Protein AF-A0A914XNH3-F1 (afdb_monomer_lite)

Organism: NCBI:txid2011161

Foldseek 3Di:
DDPPPPPFLLVVLVVQLVVLQVLQVVLVVVLVVVVVVCVVVVVLQDFDQLLVLCPDVSLVSNVLSVLSNVLSVVVNVVLVVCCVPPVPVNVVDGNVNSVVSVVVSVVVSVVVSVVSNVVSVVCCVPPVDGDSDSNHPPDPPVVSVVSVVVVVVVPPD

pLDDT: mean 75.56, std 18.58, range [33.5, 93.62]

Structure (mmCIF, N/CA/C/O backbone):
data_AF-A0A914XNH3-F1
#
_entry.id   AF-A0A914XNH3-F1
#
loop_
_atom_site.group_PDB
_atom_site.id
_atom_site.type_symbol
_atom_site.label_atom_id
_atom_site.label_alt_id
_atom_site.label_comp_id
_atom_site.label_asym_id
_atom_site.label_entity_id
_atom_site.label_seq_id
_atom_site.pdbx_PDB_ins_code
_atom_site.Cartn_x
_atom_site.Cartn_y
_atom_site.Cartn_z
_atom_site.occupancy
_atom_site.B_iso_or_equiv
_atom_site.auth_seq_id
_atom_site.auth_comp_id
_atom_site.auth_asym_id
_atom_site.auth_atom_id
_atom_site.pdbx_PDB_model_num
ATOM 1 N N . MET A 1 1 ? 1.321 17.672 35.338 1.00 37.53 1 MET A N 1
ATOM 2 C CA . MET A 1 1 ? 1.304 17.275 33.910 1.00 37.53 1 MET A CA 1
ATOM 3 C C . MET A 1 1 ? 1.482 15.765 33.828 1.00 37.53 1 MET A C 1
ATOM 5 O O . MET A 1 1 ? 2.603 15.283 33.718 1.00 37.53 1 MET A O 1
ATOM 9 N N . GLU A 1 2 ? 0.395 15.006 33.967 1.00 38.62 2 GLU A N 1
ATOM 10 C CA . GLU A 1 2 ? 0.432 13.546 33.833 1.00 38.62 2 GLU A CA 1
ATOM 11 C C . GLU A 1 2 ? 0.613 13.162 32.362 1.00 38.62 2 GLU A C 1
ATOM 13 O O . GLU A 1 2 ? -0.270 13.353 31.525 1.00 38.62 2 GLU A O 1
ATOM 18 N N . LYS A 1 3 ? 1.787 12.614 32.047 1.00 51.91 3 LYS A N 1
ATOM 19 C CA . LYS A 1 3 ? 2.111 12.005 30.757 1.00 51.91 3 LYS A CA 1
ATOM 20 C C . LYS A 1 3 ? 1.393 10.659 30.630 1.00 51.91 3 LYS A C 1
ATOM 22 O O . LYS A 1 3 ? 2.015 9.605 30.682 1.00 51.91 3 LYS A O 1
ATOM 27 N N . SER A 1 4 ? 0.079 10.686 30.441 1.00 45.12 4 SER A N 1
ATOM 28 C CA . SER A 1 4 ? -0.649 9.551 29.877 1.00 45.12 4 SER A CA 1
ATOM 29 C C . SER A 1 4 ? -0.771 9.787 28.374 1.00 45.12 4 SER A C 1
ATOM 31 O O . SER A 1 4 ? -1.744 10.368 27.891 1.00 45.12 4 SER A O 1
ATOM 33 N N . LEU A 1 5 ? 0.247 9.368 27.614 1.00 54.78 5 LEU A N 1
ATOM 34 C CA . LEU A 1 5 ? 0.108 9.146 26.174 1.00 54.78 5 LEU A CA 1
ATOM 35 C C . LEU A 1 5 ? -0.884 7.997 26.017 1.00 54.78 5 LEU A C 1
ATOM 37 O O . LEU A 1 5 ? -0.529 6.822 26.005 1.00 54.78 5 LEU A O 1
ATOM 41 N N . ARG A 1 6 ? -2.165 8.355 26.002 1.00 56.34 6 ARG A N 1
ATOM 42 C CA . ARG A 1 6 ? -3.296 7.452 25.854 1.00 56.34 6 ARG A CA 1
ATOM 43 C C . ARG A 1 6 ? -3.184 6.831 24.462 1.00 56.34 6 ARG A C 1
ATOM 45 O O . ARG A 1 6 ? -3.735 7.372 23.507 1.00 56.34 6 ARG A O 1
ATOM 52 N N . ILE A 1 7 ? -2.441 5.727 24.346 1.00 60.22 7 ILE A N 1
ATOM 53 C CA . ILE A 1 7 ? -2.379 4.869 23.158 1.00 60.22 7 ILE A CA 1
ATOM 54 C C . ILE A 1 7 ? -3.807 4.376 22.917 1.00 60.22 7 ILE A C 1
ATOM 56 O O . ILE A 1 7 ? -4.267 3.388 23.488 1.00 60.22 7 ILE A O 1
ATOM 60 N N . ARG A 1 8 ? -4.568 5.142 22.136 1.00 76.88 8 ARG A N 1
ATOM 61 C CA . ARG A 1 8 ? -5.908 4.773 21.693 1.00 76.88 8 ARG A CA 1
ATOM 62 C C . ARG A 1 8 ? -5.798 4.118 20.331 1.00 76.88 8 ARG A C 1
ATOM 64 O O . ARG A 1 8 ? -4.957 4.489 19.519 1.00 76.88 8 ARG A O 1
ATOM 71 N N . LYS A 1 9 ? -6.736 3.212 20.066 1.00 80.81 9 LYS A N 1
ATOM 72 C CA . LYS A 1 9 ? -6.981 2.604 18.752 1.00 80.81 9 LYS A CA 1
ATOM 73 C C . LYS A 1 9 ? -6.965 3.611 17.588 1.00 80.81 9 LYS A C 1
ATOM 75 O O . LYS A 1 9 ? -6.539 3.271 16.497 1.00 80.81 9 LYS A O 1
ATOM 80 N N . GLU A 1 10 ? -7.362 4.854 17.848 1.00 82.88 10 GLU A N 1
ATOM 81 C CA . GLU A 1 10 ? -7.421 5.934 16.861 1.00 82.88 10 GLU A CA 1
ATOM 82 C C . GLU A 1 10 ? -6.033 6.323 16.340 1.00 82.88 10 GLU A C 1
ATOM 84 O O . GLU A 1 10 ? -5.857 6.469 15.136 1.00 82.88 10 GLU A O 1
ATOM 89 N N . MET A 1 11 ? -5.027 6.395 17.221 1.00 85.81 11 MET A N 1
ATOM 90 C CA . MET A 1 11 ? -3.650 6.720 16.826 1.00 85.81 11 MET A CA 1
ATOM 91 C C . MET A 1 11 ? -3.055 5.625 15.937 1.00 85.81 11 MET A C 1
ATOM 93 O O . MET A 1 11 ? -2.275 5.916 15.040 1.00 85.81 11 MET A O 1
ATOM 97 N N . LEU A 1 12 ? -3.454 4.368 16.162 1.00 87.25 12 LEU A N 1
ATOM 98 C CA . LEU A 1 12 ? -3.006 3.228 15.365 1.00 87.25 12 LEU A CA 1
ATOM 99 C C . LEU A 1 12 ? -3.593 3.261 13.944 1.00 87.25 12 LEU A C 1
ATOM 101 O O . LEU A 1 12 ? -2.875 3.008 12.982 1.00 87.25 12 LEU A O 1
ATOM 105 N N . ILE A 1 13 ? -4.879 3.606 13.806 1.00 88.38 13 ILE A N 1
ATOM 106 C CA . ILE A 1 13 ? -5.536 3.736 12.495 1.00 88.38 13 ILE A CA 1
ATOM 107 C C . ILE A 1 13 ? -4.920 4.899 11.707 1.00 88.38 13 ILE A C 1
ATOM 109 O O . ILE A 1 13 ? -4.578 4.726 10.539 1.00 88.38 13 ILE A O 1
ATOM 113 N N . VAL A 1 14 ? -4.716 6.055 12.351 1.00 90.75 14 VAL A N 1
ATOM 114 C CA . VAL A 1 14 ? -4.087 7.225 11.713 1.00 90.75 14 VAL A CA 1
ATOM 115 C C . VAL A 1 14 ? -2.646 6.921 11.302 1.00 90.75 14 VAL A C 1
ATOM 117 O O . VAL A 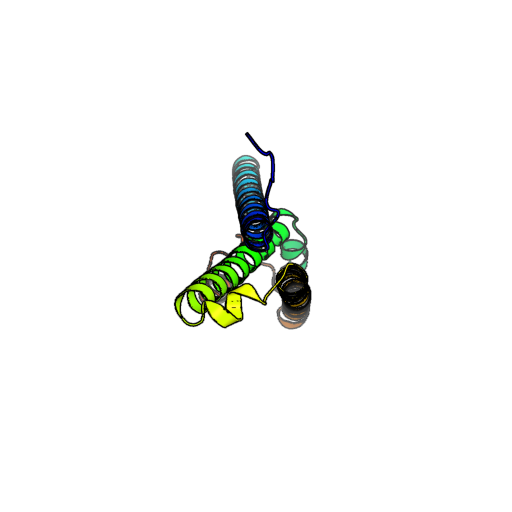1 14 ? -2.265 7.221 10.176 1.00 90.75 14 VAL A O 1
ATOM 120 N N . ALA A 1 15 ? -1.861 6.262 12.159 1.00 90.25 15 ALA A N 1
ATOM 121 C CA . ALA A 1 15 ? -0.502 5.850 11.811 1.00 90.25 15 ALA A CA 1
ATOM 122 C C . ALA A 1 15 ? -0.474 4.902 10.598 1.00 90.25 15 ALA A C 1
ATOM 124 O O . ALA A 1 15 ? 0.373 5.059 9.719 1.00 90.25 15 ALA A O 1
ATOM 125 N N . GLY A 1 16 ? -1.418 3.957 10.517 1.00 89.19 16 GLY A N 1
ATOM 126 C CA . GLY A 1 16 ? -1.560 3.072 9.358 1.00 89.19 16 GLY A CA 1
ATOM 127 C C . GLY A 1 16 ? -1.910 3.822 8.068 1.00 89.19 16 GLY A C 1
ATOM 128 O O . GLY A 1 16 ? -1.362 3.506 7.014 1.00 89.19 16 GLY A O 1
ATOM 129 N N . LEU A 1 17 ? -2.767 4.844 8.148 1.00 91.19 17 LEU A N 1
ATOM 130 C CA . LEU A 1 17 ? -3.102 5.689 7.001 1.00 91.19 17 LEU A CA 1
ATOM 131 C C . LEU A 1 17 ? -1.894 6.519 6.544 1.00 91.19 17 LEU A C 1
ATOM 133 O O . LEU A 1 17 ? -1.555 6.497 5.366 1.00 91.19 17 LEU A O 1
ATOM 137 N N . CYS A 1 18 ? -1.181 7.165 7.473 1.00 93.56 18 CYS A N 1
ATOM 138 C CA . CYS A 1 18 ? 0.037 7.903 7.139 1.00 93.56 18 CYS A CA 1
ATOM 139 C C . CYS A 1 18 ? 1.083 6.996 6.484 1.00 93.56 18 CYS A C 1
ATOM 141 O O . CYS A 1 18 ? 1.747 7.404 5.533 1.00 93.56 18 CYS A O 1
ATOM 143 N N . PHE A 1 19 ? 1.238 5.762 6.969 1.00 91.62 19 PHE A N 1
ATOM 144 C CA . PHE A 1 19 ? 2.130 4.790 6.344 1.00 91.62 19 P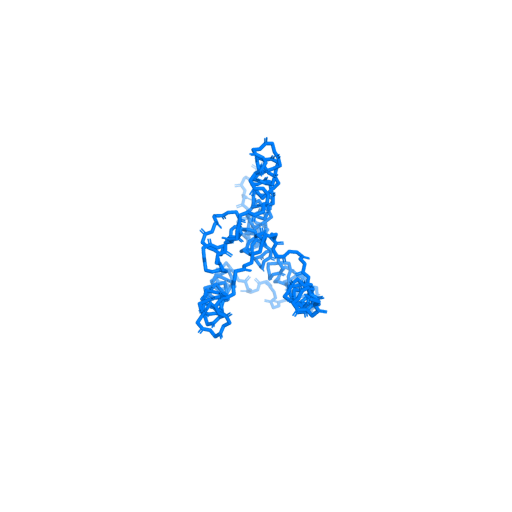HE A CA 1
ATOM 145 C C . PHE A 1 19 ? 1.707 4.480 4.898 1.00 91.62 19 PHE A C 1
ATOM 147 O O . PHE A 1 19 ? 2.552 4.481 4.004 1.00 91.62 19 PHE A O 1
ATOM 154 N N . ALA A 1 20 ? 0.407 4.301 4.647 1.00 90.75 20 ALA A N 1
ATOM 155 C CA . ALA A 1 20 ? -0.126 4.086 3.303 1.00 90.75 20 ALA A CA 1
ATOM 156 C C . ALA A 1 20 ? 0.148 5.254 2.351 1.00 90.75 20 ALA A C 1
ATOM 158 O O . ALA A 1 20 ? 0.644 5.038 1.242 1.00 90.75 20 ALA A O 1
ATOM 159 N N . ASP A 1 21 ? -0.073 6.480 2.818 1.00 93.19 21 ASP A N 1
ATOM 160 C CA . ASP A 1 21 ? 0.164 7.686 2.025 1.00 93.19 21 ASP A CA 1
ATOM 161 C C . ASP A 1 21 ? 1.648 7.866 1.691 1.00 93.19 21 ASP A C 1
ATOM 163 O O . ASP A 1 21 ? 1.991 8.235 0.567 1.00 93.19 21 ASP A O 1
ATOM 167 N N . ASN A 1 22 ? 2.544 7.529 2.625 1.00 93.00 22 ASN A N 1
ATOM 168 C CA . ASN A 1 22 ? 3.982 7.523 2.359 1.00 93.00 22 ASN A CA 1
ATOM 169 C C . ASN A 1 22 ? 4.357 6.474 1.303 1.00 93.00 22 ASN A C 1
ATOM 171 O O . ASN A 1 22 ? 5.119 6.783 0.388 1.00 93.00 22 ASN A O 1
ATOM 175 N N . CYS A 1 23 ? 3.811 5.255 1.379 1.00 90.50 23 CYS A N 1
ATOM 176 C CA . CYS A 1 23 ? 4.052 4.224 0.364 1.00 90.50 23 CYS A CA 1
ATOM 177 C C . CYS A 1 23 ? 3.569 4.662 -1.026 1.00 90.50 23 CYS A C 1
ATOM 179 O O . CYS A 1 23 ? 4.282 4.475 -2.015 1.00 90.50 23 CYS A O 1
ATOM 181 N N . PHE A 1 24 ? 2.384 5.270 -1.104 1.00 90.56 24 PHE A N 1
ATOM 182 C CA . PHE A 1 24 ? 1.827 5.769 -2.359 1.00 90.56 24 PHE A CA 1
ATOM 183 C C . PHE A 1 24 ? 2.644 6.939 -2.928 1.00 90.56 24 PHE A C 1
ATOM 185 O O . PHE A 1 24 ? 3.036 6.924 -4.100 1.00 90.56 24 PHE A O 1
ATOM 192 N N . GLY A 1 25 ? 2.977 7.921 -2.088 1.00 90.94 25 GLY A N 1
ATOM 193 C CA . GLY A 1 25 ? 3.845 9.041 -2.451 1.00 90.94 25 GLY A CA 1
ATOM 194 C C . GLY A 1 25 ? 5.212 8.569 -2.948 1.00 90.94 25 GLY A C 1
ATOM 195 O O . GLY A 1 25 ? 5.693 9.008 -3.989 1.00 90.94 25 GLY A O 1
ATOM 196 N N . PHE A 1 26 ? 5.815 7.593 -2.273 1.00 91.50 26 PHE A N 1
ATOM 197 C CA . PHE A 1 26 ? 7.104 7.049 -2.688 1.00 91.50 26 PHE A CA 1
ATOM 198 C C . PHE A 1 26 ? 7.022 6.277 -4.016 1.00 91.50 26 PHE A C 1
ATOM 200 O O . PHE A 1 26 ? 7.867 6.457 -4.895 1.00 91.50 26 PHE A O 1
ATOM 207 N N . GLY A 1 27 ? 5.977 5.466 -4.214 1.00 88.81 27 GLY A N 1
ATOM 208 C CA . GLY A 1 27 ? 5.751 4.747 -5.473 1.00 88.81 27 GLY A CA 1
ATOM 209 C C . GLY A 1 27 ? 5.553 5.685 -6.670 1.00 88.81 27 GLY A C 1
ATOM 210 O O . GLY A 1 27 ? 6.120 5.463 -7.746 1.00 88.81 27 GLY A O 1
ATOM 211 N N . THR A 1 28 ? 4.802 6.772 -6.482 1.00 87.62 28 THR A N 1
ATOM 212 C CA . THR A 1 28 ? 4.599 7.793 -7.524 1.00 87.62 28 THR A CA 1
ATOM 213 C C . THR A 1 28 ? 5.877 8.577 -7.828 1.00 87.62 28 THR A C 1
ATOM 215 O O . THR A 1 28 ? 6.194 8.773 -9.004 1.00 87.62 28 THR A O 1
ATOM 218 N N . LEU A 1 29 ? 6.663 8.951 -6.814 1.00 92.00 29 LEU A N 1
ATOM 219 C CA . LEU A 1 29 ? 7.968 9.595 -7.007 1.00 92.00 29 LEU A CA 1
ATOM 220 C C . LEU A 1 29 ? 8.915 8.721 -7.838 1.00 92.00 29 LEU A C 1
ATOM 222 O O . LEU A 1 29 ? 9.447 9.185 -8.848 1.00 92.00 29 LEU A O 1
ATOM 226 N N . LEU A 1 30 ? 9.064 7.442 -7.482 1.00 89.50 30 LEU A N 1
ATOM 227 C CA . LEU A 1 30 ? 9.896 6.503 -8.243 1.00 89.50 30 LEU A CA 1
ATOM 228 C C . LEU A 1 30 ? 9.399 6.316 -9.680 1.00 89.50 30 LEU A C 1
ATOM 230 O O . LEU A 1 30 ? 10.205 6.248 -10.607 1.00 89.50 30 LEU A O 1
ATOM 234 N N . THR A 1 31 ? 8.080 6.270 -9.878 1.00 85.81 31 THR A N 1
ATOM 235 C CA . THR A 1 31 ? 7.480 6.182 -11.217 1.00 85.81 31 THR A CA 1
ATOM 236 C C . THR A 1 31 ? 7.868 7.389 -12.073 1.00 85.81 31 THR A C 1
ATOM 238 O O . THR A 1 31 ? 8.224 7.229 -13.239 1.00 85.81 31 THR A O 1
ATOM 241 N N . ASN A 1 32 ? 7.834 8.597 -11.508 1.00 86.44 32 ASN A N 1
ATOM 242 C CA . ASN A 1 32 ? 8.202 9.817 -12.227 1.00 86.44 32 ASN A CA 1
ATOM 243 C C . ASN A 1 32 ? 9.703 9.879 -12.536 1.00 86.44 32 ASN A C 1
ATOM 245 O O . ASN A 1 32 ? 10.072 10.202 -13.664 1.00 86.44 32 ASN A O 1
ATOM 249 N N . ILE A 1 33 ? 10.562 9.498 -11.586 1.00 90.19 33 ILE A N 1
ATOM 250 C CA . ILE A 1 33 ? 12.016 9.415 -11.807 1.00 90.19 33 ILE A CA 1
ATOM 251 C C . ILE A 1 33 ? 12.328 8.419 -12.931 1.00 90.19 33 ILE A C 1
ATOM 253 O O . ILE A 1 33 ? 13.081 8.738 -13.851 1.00 90.19 33 ILE A O 1
ATOM 257 N N . TYR A 1 34 ? 11.701 7.240 -12.903 1.00 86.00 34 TYR A N 1
ATOM 258 C CA . TYR A 1 34 ? 11.878 6.219 -13.935 1.00 86.00 34 TYR A CA 1
ATOM 259 C C . TYR A 1 34 ? 11.432 6.708 -15.321 1.00 86.00 34 TYR A C 1
ATOM 261 O O . TYR A 1 34 ? 12.128 6.483 -16.311 1.00 86.00 34 TYR A O 1
ATOM 269 N N . ARG A 1 35 ? 10.312 7.439 -15.400 1.00 83.38 35 ARG A N 1
ATOM 270 C CA . ARG A 1 35 ? 9.841 8.049 -16.655 1.00 83.38 35 ARG A CA 1
ATOM 271 C C . ARG A 1 35 ? 10.822 9.081 -17.204 1.00 83.38 35 ARG A C 1
ATOM 273 O O . ARG A 1 35 ? 11.098 9.060 -18.399 1.00 83.38 35 ARG A O 1
ATOM 280 N N . ILE A 1 36 ? 11.364 9.952 -16.353 1.00 86.81 36 ILE A N 1
ATOM 281 C CA . ILE A 1 36 ? 12.353 10.955 -16.777 1.00 86.81 36 ILE A CA 1
ATOM 282 C C . ILE A 1 36 ? 13.617 10.258 -17.297 1.00 86.81 36 ILE A C 1
ATOM 284 O O . ILE A 1 36 ? 14.101 10.604 -18.372 1.00 86.81 36 ILE A O 1
ATOM 288 N N . ALA A 1 37 ? 14.103 9.225 -16.603 1.00 87.12 37 ALA A N 1
ATOM 289 C CA . ALA A 1 37 ? 15.263 8.451 -17.044 1.00 87.12 37 ALA A CA 1
ATOM 290 C C . ALA A 1 37 ? 15.044 7.782 -18.417 1.00 87.12 37 ALA A C 1
ATOM 292 O O . ALA A 1 37 ? 15.939 7.788 -19.262 1.00 87.12 37 ALA A O 1
ATOM 293 N N . LEU A 1 38 ? 13.845 7.252 -18.673 1.00 83.25 38 LEU A N 1
ATOM 294 C CA . LEU A 1 38 ? 13.463 6.673 -19.969 1.00 83.25 38 LEU A CA 1
ATOM 295 C C . LEU A 1 38 ? 13.453 7.696 -21.111 1.00 83.25 38 LEU A C 1
ATOM 297 O O . LEU A 1 38 ? 13.881 7.377 -22.220 1.00 83.25 38 LEU A O 1
ATOM 301 N N . ILE A 1 39 ? 12.981 8.917 -20.845 1.00 84.75 39 ILE A N 1
ATOM 302 C CA . ILE A 1 39 ? 12.965 10.006 -21.832 1.00 84.75 39 ILE A CA 1
ATOM 303 C C . ILE A 1 39 ? 14.395 10.445 -22.157 1.00 84.75 39 ILE A C 1
ATOM 305 O O . ILE A 1 39 ? 14.745 10.566 -23.327 1.00 84.75 39 ILE A O 1
ATOM 309 N N . VAL A 1 40 ? 15.237 10.626 -21.135 1.00 89.44 40 VAL A N 1
ATOM 310 C CA . VAL A 1 40 ? 16.631 11.071 -21.305 1.00 89.44 40 VAL A CA 1
ATOM 311 C C . VAL A 1 40 ? 17.483 10.027 -22.036 1.00 89.44 40 VAL A C 1
ATOM 313 O O . VAL A 1 40 ? 18.350 10.387 -22.824 1.00 89.44 40 VAL A O 1
ATOM 316 N N . THR A 1 41 ? 17.226 8.736 -21.817 1.00 85.62 41 THR A N 1
ATOM 317 C CA . THR A 1 41 ? 17.959 7.640 -22.480 1.00 85.62 41 THR A CA 1
ATOM 318 C C . THR A 1 41 ? 17.440 7.310 -23.882 1.00 85.62 41 THR A C 1
ATOM 320 O O . THR A 1 41 ? 18.040 6.490 -24.572 1.00 85.62 41 THR A O 1
ATOM 323 N N . GLY A 1 42 ? 16.326 7.908 -24.320 1.00 78.19 42 GLY A N 1
ATOM 324 C CA . GLY A 1 42 ? 15.714 7.612 -25.620 1.00 78.19 42 GLY A CA 1
ATOM 325 C C . GLY A 1 42 ? 15.135 6.194 -25.739 1.00 78.19 42 GLY A C 1
ATOM 326 O O . GLY A 1 42 ? 14.697 5.799 -26.818 1.00 78.19 42 GLY A O 1
ATOM 327 N N . LEU A 1 43 ? 15.066 5.424 -24.644 1.00 71.38 43 LEU A N 1
ATOM 328 C CA . LEU A 1 43 ? 14.581 4.033 -24.618 1.00 71.38 43 LEU A CA 1
ATOM 329 C C . LEU A 1 43 ? 13.046 3.911 -24.558 1.00 71.38 43 LEU A C 1
ATOM 331 O O . LEU A 1 43 ? 12.503 2.858 -24.209 1.00 71.38 43 LEU A O 1
ATOM 335 N N . HIS A 1 44 ? 12.334 4.979 -24.928 1.00 64.81 44 HIS A N 1
ATOM 336 C CA . HIS A 1 44 ? 10.893 5.144 -24.723 1.00 64.81 44 HIS A CA 1
ATOM 337 C C . HIS A 1 44 ? 10.026 4.051 -25.380 1.00 64.81 44 HIS A C 1
ATOM 339 O O . HIS A 1 44 ? 8.900 3.814 -24.945 1.00 64.81 44 HIS A O 1
ATOM 345 N N . SER A 1 45 ? 10.553 3.377 -26.403 1.00 59.41 45 SER A N 1
ATOM 346 C CA . SER A 1 45 ? 9.798 2.487 -27.292 1.00 59.41 45 SER A CA 1
ATOM 347 C C . SER A 1 45 ? 10.152 1.007 -27.151 1.00 59.41 45 SER A C 1
ATOM 349 O O . SER A 1 45 ? 9.735 0.213 -27.996 1.00 59.41 45 SER A O 1
ATOM 351 N N . THR A 1 46 ? 10.923 0.613 -26.132 1.00 63.94 46 THR A N 1
ATOM 352 C CA . THR A 1 46 ? 11.279 -0.802 -25.957 1.00 63.94 46 THR A CA 1
ATOM 353 C C . THR A 1 46 ? 10.041 -1.614 -25.541 1.00 63.94 46 THR A C 1
ATOM 355 O O . THR A 1 46 ? 9.426 -1.327 -24.511 1.00 63.94 46 THR A O 1
ATOM 358 N N . PRO A 1 47 ? 9.608 -2.604 -26.346 1.00 63.28 47 PRO A N 1
ATOM 359 C CA . PRO A 1 47 ? 8.447 -3.416 -26.013 1.00 63.28 47 PRO A CA 1
ATOM 360 C C . PRO A 1 47 ? 8.751 -4.255 -24.769 1.00 63.28 47 PRO A C 1
ATOM 362 O O . PRO A 1 47 ? 9.687 -5.055 -24.759 1.00 63.28 47 PRO A O 1
ATOM 365 N N . THR A 1 48 ? 7.955 -4.083 -23.713 1.00 66.88 48 THR A N 1
ATOM 366 C CA . THR A 1 48 ? 8.081 -4.863 -22.476 1.00 66.88 48 THR A CA 1
ATOM 367 C C . THR A 1 48 ? 6.841 -5.725 -22.280 1.00 66.88 48 THR A C 1
ATO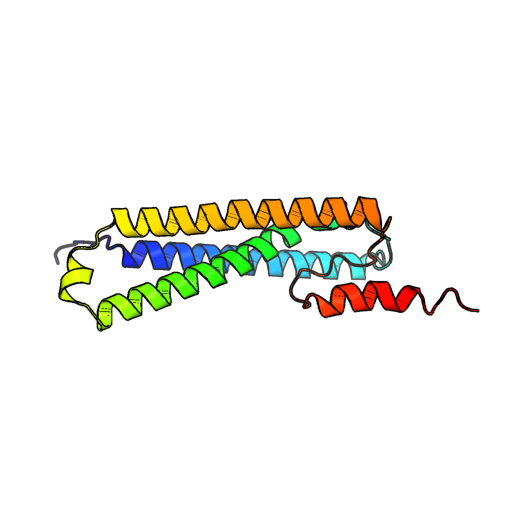M 369 O O . THR A 1 48 ? 5.715 -5.304 -22.536 1.00 66.88 48 THR A O 1
ATOM 372 N N . THR A 1 49 ? 7.038 -6.968 -21.851 1.00 70.38 49 THR A N 1
ATOM 373 C CA . THR A 1 49 ? 5.945 -7.888 -21.495 1.00 70.38 49 THR A CA 1
ATOM 374 C C . THR A 1 49 ? 5.220 -7.385 -20.248 1.00 70.38 49 THR A C 1
ATOM 376 O O . THR A 1 49 ? 5.879 -6.910 -19.312 1.00 70.38 49 THR A O 1
ATOM 379 N N . ALA A 1 50 ? 3.900 -7.563 -20.185 1.00 71.25 50 ALA A N 1
ATOM 380 C CA . ALA A 1 50 ? 3.075 -7.134 -19.052 1.00 71.25 50 ALA A CA 1
ATOM 381 C C . ALA A 1 50 ? 3.551 -7.722 -17.707 1.00 71.25 50 ALA A C 1
ATOM 383 O O . ALA A 1 50 ? 3.527 -7.044 -16.681 1.00 71.25 50 ALA A O 1
ATOM 384 N N . TRP A 1 51 ? 4.072 -8.951 -17.709 1.00 68.94 51 TRP A N 1
ATOM 385 C CA . TRP A 1 51 ? 4.630 -9.577 -16.509 1.00 68.94 51 TRP A CA 1
ATOM 386 C C . TRP A 1 51 ? 5.856 -8.836 -15.961 1.00 68.94 51 TRP A C 1
ATOM 388 O O . TRP A 1 51 ? 5.901 -8.472 -14.784 1.00 68.94 51 TRP A O 1
ATOM 398 N N . LYS A 1 52 ? 6.834 -8.545 -16.833 1.00 76.38 52 LYS A N 1
ATOM 399 C CA . LYS A 1 52 ? 8.025 -7.759 -16.465 1.00 76.38 52 LYS A CA 1
ATOM 400 C C . LYS A 1 52 ? 7.628 -6.397 -15.915 1.00 76.38 52 LYS A C 1
ATOM 402 O O . LYS A 1 52 ? 8.238 -5.942 -14.963 1.00 76.38 52 LYS A O 1
ATOM 407 N N . CYS A 1 53 ? 6.583 -5.800 -16.476 1.00 77.06 53 CYS A N 1
ATOM 408 C CA . CYS A 1 53 ? 6.053 -4.511 -16.067 1.00 77.06 53 CYS A CA 1
ATOM 409 C C . CYS A 1 53 ? 5.592 -4.468 -14.606 1.00 77.06 53 CYS A C 1
ATOM 411 O O . CYS A 1 53 ? 5.963 -3.574 -13.848 1.00 77.06 53 CYS A O 1
ATOM 413 N N . VAL A 1 54 ? 4.795 -5.457 -14.201 1.00 78.94 54 VAL A N 1
ATOM 414 C CA . VAL A 1 54 ? 4.249 -5.544 -12.840 1.00 78.94 54 VAL A CA 1
ATOM 415 C C . VAL A 1 54 ? 5.321 -5.906 -11.816 1.00 78.94 54 VAL A C 1
ATOM 417 O O . VAL A 1 54 ? 5.205 -5.527 -10.653 1.00 78.94 54 VAL A O 1
ATOM 420 N N . LEU A 1 55 ? 6.402 -6.555 -12.256 1.00 81.81 55 LEU A N 1
ATOM 421 C CA . LEU A 1 55 ? 7.569 -6.825 -11.421 1.00 81.81 55 LEU A CA 1
ATOM 422 C C . LEU A 1 55 ? 8.366 -5.561 -11.054 1.00 81.81 55 LEU A C 1
ATOM 424 O O . LEU A 1 55 ? 9.205 -5.621 -10.154 1.00 81.81 55 LEU A O 1
ATOM 428 N N . LEU A 1 56 ? 8.152 -4.426 -11.739 1.00 84.81 56 LEU A N 1
ATOM 429 C CA . LEU A 1 56 ? 8.889 -3.208 -11.414 1.00 84.81 56 LEU A CA 1
ATOM 430 C C . LEU A 1 56 ? 8.465 -2.688 -10.030 1.00 84.81 56 LEU A C 1
ATOM 432 O O . LEU A 1 56 ? 7.272 -2.507 -9.761 1.00 84.81 56 LEU A O 1
ATOM 436 N N . PRO A 1 57 ? 9.438 -2.351 -9.164 1.00 83.69 57 PRO A N 1
ATOM 437 C CA . PRO A 1 57 ? 9.167 -2.025 -7.767 1.00 83.69 57 PRO A CA 1
ATOM 438 C C . PRO A 1 57 ? 8.276 -0.788 -7.615 1.00 83.69 57 PRO A C 1
ATOM 440 O O . PRO A 1 57 ? 7.444 -0.738 -6.715 1.00 83.69 57 PRO A O 1
ATOM 443 N N . HIS A 1 58 ? 8.392 0.195 -8.514 1.00 83.25 58 HIS A N 1
ATOM 444 C CA . HIS A 1 58 ? 7.570 1.404 -8.471 1.00 83.25 58 HIS A CA 1
ATOM 445 C C . HIS A 1 58 ? 6.099 1.142 -8.827 1.00 83.25 58 HIS A C 1
ATOM 447 O O . HIS A 1 58 ? 5.217 1.765 -8.241 1.00 83.25 58 HIS A O 1
ATOM 453 N N . ILE A 1 59 ? 5.812 0.196 -9.733 1.00 82.75 59 ILE A N 1
ATOM 454 C CA . ILE A 1 59 ? 4.435 -0.201 -10.063 1.00 82.75 59 ILE A CA 1
ATOM 455 C C . ILE A 1 59 ? 3.818 -0.968 -8.903 1.00 82.75 59 ILE A C 1
ATOM 457 O O . ILE A 1 59 ? 2.669 -0.704 -8.539 1.00 82.75 59 ILE A O 1
ATOM 461 N N . PHE A 1 60 ? 4.582 -1.876 -8.302 1.00 83.44 60 PHE A N 1
ATOM 462 C CA . PHE A 1 60 ? 4.153 -2.612 -7.121 1.00 83.44 60 PHE A CA 1
ATOM 463 C C . PHE A 1 60 ? 3.823 -1.659 -5.961 1.00 83.44 60 PHE A C 1
ATOM 465 O O . PHE A 1 60 ? 2.697 -1.661 -5.467 1.00 83.44 60 PHE A O 1
ATOM 472 N N . LEU A 1 61 ? 4.750 -0.764 -5.602 1.00 85.38 61 LEU A N 1
ATOM 473 C CA . LEU A 1 61 ? 4.552 0.243 -4.550 1.00 85.38 61 LEU A CA 1
ATOM 474 C C . LEU A 1 61 ? 3.353 1.157 -4.821 1.00 85.38 61 LEU A C 1
ATOM 476 O O . LEU A 1 61 ? 2.565 1.416 -3.914 1.00 85.38 61 LEU A O 1
ATOM 480 N N . ASN A 1 62 ? 3.187 1.621 -6.061 1.00 84.62 62 ASN A N 1
ATOM 481 C CA . ASN A 1 62 ? 2.095 2.520 -6.422 1.00 84.62 62 ASN A CA 1
ATOM 482 C C . ASN A 1 62 ? 0.720 1.841 -6.300 1.00 84.62 62 ASN A C 1
ATOM 484 O O . ASN A 1 62 ? -0.205 2.419 -5.733 1.00 84.62 62 ASN A O 1
ATOM 488 N N . ASN A 1 63 ? 0.588 0.603 -6.785 1.00 83.88 63 ASN A N 1
ATOM 489 C CA . ASN A 1 63 ? -0.665 -0.149 -6.667 1.00 83.88 63 ASN A CA 1
ATOM 490 C C . ASN A 1 63 ? -1.021 -0.431 -5.205 1.00 83.88 63 ASN A C 1
ATOM 492 O O . ASN A 1 63 ? -2.173 -0.277 -4.803 1.00 83.88 63 ASN A O 1
ATOM 496 N N . ILE A 1 64 ? -0.027 -0.813 -4.406 1.00 84.81 64 ILE A N 1
ATOM 497 C CA . ILE A 1 64 ? -0.232 -1.142 -2.995 1.00 84.81 64 ILE A CA 1
ATOM 498 C C . ILE A 1 64 ? -0.587 0.095 -2.195 1.00 84.81 64 ILE A C 1
ATOM 500 O O . ILE A 1 64 ? -1.562 0.070 -1.449 1.00 84.81 64 ILE A O 1
ATOM 504 N N . GLY A 1 65 ? 0.167 1.180 -2.375 1.00 87.19 65 GLY A N 1
ATOM 505 C CA . GLY A 1 65 ? -0.111 2.447 -1.712 1.00 87.19 65 GLY A CA 1
ATOM 506 C C . GLY A 1 65 ? -1.525 2.934 -2.019 1.00 87.19 65 GLY A C 1
ATOM 507 O O . GLY A 1 65 ? -2.280 3.221 -1.096 1.00 87.19 65 GLY A O 1
ATOM 508 N N . ALA A 1 66 ? -1.931 2.919 -3.293 1.00 86.75 66 ALA A N 1
ATOM 509 C CA . ALA A 1 66 ? -3.263 3.364 -3.704 1.00 86.75 66 ALA A CA 1
ATOM 510 C C . ALA A 1 66 ? -4.386 2.551 -3.040 1.00 86.75 66 ALA A C 1
ATOM 512 O O . ALA A 1 66 ? -5.343 3.116 -2.506 1.00 86.75 66 ALA A O 1
ATOM 513 N N . GLN A 1 67 ? -4.270 1.220 -3.052 1.00 88.19 67 GLN A N 1
ATOM 514 C CA . GLN A 1 67 ? -5.275 0.338 -2.456 1.00 88.19 67 GLN A CA 1
ATOM 515 C C . GLN A 1 67 ? -5.310 0.465 -0.932 1.00 88.19 67 GLN A C 1
ATOM 517 O O . GLN A 1 67 ? -6.390 0.544 -0.344 1.00 88.19 67 GLN A O 1
ATOM 522 N N . MET A 1 68 ? -4.142 0.520 -0.290 1.00 89.06 68 MET A N 1
ATOM 523 C CA . MET A 1 68 ? -4.042 0.626 1.161 1.00 89.06 68 MET A CA 1
ATOM 524 C C . MET A 1 68 ? -4.603 1.961 1.654 1.00 89.06 68 MET A C 1
ATOM 526 O O . MET A 1 68 ? -5.403 1.958 2.587 1.00 89.06 68 MET A O 1
ATOM 530 N N . THR A 1 69 ? -4.289 3.077 0.988 1.00 91.88 69 THR A N 1
ATOM 531 C CA . THR A 1 69 ? -4.863 4.394 1.304 1.00 91.88 69 THR A CA 1
ATOM 532 C C . THR A 1 69 ? -6.384 4.391 1.134 1.00 91.88 69 THR A C 1
ATOM 534 O O . THR A 1 69 ? -7.097 4.865 2.017 1.00 91.88 69 THR A O 1
ATOM 537 N N . ALA A 1 70 ? -6.914 3.813 0.050 1.00 90.81 70 ALA A N 1
ATOM 538 C CA . ALA A 1 70 ? -8.360 3.758 -0.181 1.00 90.81 70 ALA A CA 1
ATOM 539 C C . ALA A 1 70 ? -9.103 2.975 0.917 1.00 90.81 70 ALA A C 1
ATOM 541 O O . ALA A 1 70 ? -10.087 3.463 1.479 1.00 90.81 70 ALA A O 1
ATOM 542 N N . VAL A 1 71 ? -8.614 1.780 1.261 1.00 91.69 71 VAL A N 1
ATOM 543 C CA . VAL A 1 71 ? -9.242 0.932 2.284 1.00 91.69 71 VAL A CA 1
ATOM 544 C C . VAL A 1 71 ? -9.075 1.537 3.679 1.00 91.69 71 VAL A C 1
ATOM 546 O O . VAL A 1 71 ? -10.033 1.559 4.450 1.00 91.69 71 VAL A O 1
ATOM 549 N N . MET A 1 72 ? -7.900 2.080 4.009 1.00 91.81 72 MET A N 1
ATOM 550 C CA . MET A 1 72 ? -7.670 2.739 5.299 1.00 91.81 72 MET A CA 1
ATOM 551 C C . MET A 1 72 ? -8.547 3.980 5.477 1.00 91.81 72 MET A C 1
ATOM 553 O O . MET A 1 72 ? -9.080 4.186 6.568 1.00 91.81 72 MET A O 1
ATOM 557 N N . ASN A 1 73 ? -8.769 4.758 4.414 1.00 92.75 73 ASN A N 1
ATOM 558 C CA . ASN A 1 73 ? -9.715 5.872 4.438 1.00 92.75 73 ASN A CA 1
ATOM 559 C C . ASN A 1 73 ? -11.146 5.393 4.691 1.00 92.75 73 ASN A C 1
ATOM 561 O O . ASN A 1 73 ? -11.828 5.955 5.545 1.00 92.75 73 ASN A O 1
ATOM 565 N N . MET A 1 74 ? -11.584 4.315 4.033 1.00 92.12 74 MET A N 1
ATOM 566 C CA . MET A 1 74 ? -12.899 3.723 4.294 1.00 92.12 74 MET A CA 1
ATOM 567 C C . MET A 1 74 ? -13.035 3.265 5.754 1.00 92.12 74 MET A C 1
ATOM 569 O O . MET A 1 74 ? -14.032 3.575 6.407 1.00 92.12 74 MET A O 1
ATOM 573 N N . VAL A 1 75 ? -12.025 2.573 6.291 1.00 91.06 75 VAL A N 1
ATOM 574 C CA . VAL A 1 75 ? -12.001 2.131 7.695 1.00 91.06 75 VAL A CA 1
ATOM 575 C C . VAL A 1 75 ? -12.076 3.323 8.644 1.00 91.06 75 VAL A C 1
ATOM 577 O O . VAL A 1 75 ? -12.847 3.286 9.601 1.00 91.06 75 VAL A O 1
ATOM 580 N N . LEU A 1 76 ? -11.323 4.390 8.372 1.00 91.44 76 LEU A N 1
ATOM 581 C CA . LEU A 1 76 ? -11.348 5.608 9.175 1.00 91.44 76 LEU A CA 1
ATOM 582 C C . LEU A 1 76 ? -12.729 6.278 9.136 1.00 91.44 76 LEU A C 1
ATOM 584 O O . LEU A 1 76 ? -13.254 6.642 10.188 1.00 91.44 76 LEU A O 1
ATOM 588 N N . SER A 1 77 ? -13.348 6.399 7.958 1.00 92.88 77 SER A N 1
ATOM 589 C CA . SER A 1 77 ? -14.697 6.961 7.815 1.00 92.88 77 SER A CA 1
ATOM 590 C C . SER A 1 77 ? -15.737 6.151 8.589 1.00 92.88 77 SER A C 1
ATOM 592 O O . SER A 1 77 ? -16.554 6.729 9.308 1.00 92.88 77 SER A O 1
ATOM 594 N N . VAL A 1 78 ? -15.681 4.819 8.503 1.00 90.94 78 VAL A N 1
ATOM 595 C CA . VAL A 1 78 ? -16.581 3.923 9.245 1.00 90.94 78 VAL A CA 1
ATOM 596 C C . VAL A 1 78 ? -16.338 4.023 10.754 1.00 90.94 78 VAL A C 1
ATOM 598 O O . VAL A 1 78 ? -17.294 4.112 11.523 1.00 90.94 78 VAL A O 1
ATOM 601 N N . ASP A 1 79 ? -15.080 4.067 11.196 1.00 89.00 79 ASP A N 1
ATOM 602 C CA . ASP A 1 79 ? -14.717 4.226 12.609 1.00 89.00 79 ASP A CA 1
ATOM 603 C C . ASP A 1 79 ? -15.271 5.539 13.188 1.00 89.00 79 ASP A C 1
ATOM 605 O O . ASP A 1 79 ? -15.910 5.528 14.245 1.00 89.00 79 ASP A O 1
ATOM 609 N N . ARG A 1 80 ? -15.120 6.656 12.460 1.00 89.50 80 ARG A N 1
ATOM 610 C CA . ARG A 1 80 ? -15.693 7.954 12.853 1.00 89.50 80 ARG A CA 1
ATOM 611 C C . ARG A 1 80 ? -17.223 7.939 12.855 1.00 89.50 80 ARG A C 1
ATOM 613 O O . ARG A 1 80 ? -17.825 8.485 13.777 1.00 89.50 80 ARG A O 1
ATOM 620 N N . TYR A 1 81 ? -17.853 7.288 11.878 1.00 91.94 81 TYR A N 1
ATOM 621 C CA . TYR A 1 81 ? -19.311 7.156 11.825 1.00 91.94 81 TYR A CA 1
ATOM 622 C C . TYR A 1 81 ? -19.862 6.385 13.034 1.00 91.94 81 TYR A C 1
ATOM 624 O O . TYR A 1 81 ? -20.779 6.859 13.704 1.00 91.94 81 TYR A O 1
ATOM 632 N N . ILE A 1 82 ? -19.259 5.241 13.380 1.00 89.50 82 ILE A N 1
ATOM 633 C CA . ILE A 1 82 ? -19.665 4.435 14.545 1.00 89.50 82 ILE A CA 1
ATOM 634 C C . ILE A 1 82 ? -19.463 5.216 15.849 1.00 89.50 82 ILE A C 1
ATOM 636 O O . ILE A 1 82 ? -20.293 5.118 16.756 1.00 89.50 82 ILE A O 1
ATOM 640 N N . ALA A 1 83 ? -18.385 6.000 15.953 1.00 88.38 83 ALA A N 1
ATOM 641 C CA . ALA A 1 83 ? -18.125 6.830 17.125 1.00 88.38 83 ALA A CA 1
ATOM 642 C C . ALA A 1 83 ? -19.231 7.872 17.369 1.00 88.38 83 ALA A C 1
ATOM 644 O O . ALA A 1 83 ? -19.582 8.117 18.524 1.00 88.38 83 ALA A O 1
ATOM 645 N N . ILE A 1 84 ? -19.790 8.447 16.297 1.00 91.94 84 ILE A N 1
ATOM 646 C CA . ILE A 1 84 ? -20.874 9.438 16.361 1.00 91.94 84 ILE A CA 1
ATOM 647 C C . ILE A 1 84 ? -22.229 8.757 16.603 1.00 91.94 84 ILE A C 1
ATOM 649 O O . ILE A 1 84 ? -22.981 9.188 17.472 1.00 91.94 84 ILE A O 1
ATOM 653 N N . ALA A 1 85 ? -22.535 7.683 15.870 1.00 93.62 85 ALA A N 1
ATOM 654 C CA . ALA A 1 85 ? -23.839 7.023 15.931 1.00 93.62 85 ALA A CA 1
ATOM 655 C C . ALA A 1 85 ? -24.052 6.203 17.219 1.00 93.62 85 ALA A C 1
ATOM 657 O O . ALA A 1 85 ? -25.167 6.139 17.734 1.00 93.62 85 ALA A O 1
ATOM 658 N N . TYR A 1 86 ? -22.995 5.584 17.763 1.00 91.12 86 TYR A N 1
ATOM 659 C CA . TYR A 1 86 ? -23.093 4.653 18.898 1.00 91.12 86 TYR A CA 1
ATOM 660 C C . TYR A 1 86 ? -21.978 4.863 19.942 1.00 91.12 86 TYR A C 1
ATOM 662 O O . TYR A 1 86 ? -21.154 3.967 20.174 1.00 91.12 86 TYR A O 1
ATOM 670 N N . PRO A 1 87 ? -21.960 6.004 20.657 1.00 86.44 87 PRO A N 1
ATOM 671 C CA . PRO A 1 87 ? -20.865 6.371 21.563 1.00 86.44 87 PRO A CA 1
ATOM 672 C C . PRO A 1 87 ? -20.662 5.375 22.720 1.00 86.44 87 PRO A C 1
ATOM 674 O O . PRO A 1 87 ? -19.527 5.075 23.105 1.00 86.44 87 PRO A O 1
ATOM 677 N N . LEU A 1 88 ? -21.749 4.800 23.254 1.00 86.50 88 LEU A N 1
ATOM 678 C CA . LEU A 1 88 ? -21.696 3.829 24.358 1.00 86.50 88 LEU A CA 1
ATOM 679 C C . LEU A 1 88 ? -21.071 2.490 23.939 1.00 86.50 88 LEU A C 1
ATOM 681 O O . LEU A 1 88 ? -20.326 1.884 24.713 1.00 86.50 88 LEU A O 1
ATOM 685 N N . HIS A 1 89 ? -21.346 2.035 22.713 1.00 83.00 89 HIS A N 1
ATOM 686 C CA . HIS A 1 89 ? -20.765 0.806 22.170 1.00 83.00 89 HIS A CA 1
ATOM 687 C C . HIS A 1 89 ? -19.313 1.035 21.735 1.00 83.00 89 HIS A C 1
ATOM 689 O O . HIS A 1 89 ? -18.430 0.227 22.030 1.00 83.00 89 HIS A O 1
ATOM 695 N N . TYR A 1 90 ? -19.034 2.190 21.126 1.00 82.50 90 TYR A N 1
ATOM 696 C CA . TYR A 1 90 ? -17.701 2.553 20.656 1.00 82.50 90 TYR A CA 1
ATOM 697 C C . TYR A 1 90 ? -16.658 2.618 21.783 1.00 82.50 90 TYR A C 1
ATOM 699 O O . TYR A 1 90 ? -15.497 2.252 21.568 1.00 82.50 90 TYR A O 1
ATOM 707 N N . ARG A 1 91 ? -17.061 2.995 23.007 1.00 77.50 91 ARG A N 1
ATOM 708 C CA . ARG A 1 91 ? -16.180 3.001 24.190 1.00 77.50 91 ARG A CA 1
ATOM 709 C C . ARG A 1 91 ? -15.703 1.601 24.604 1.00 77.50 91 ARG A C 1
ATOM 711 O O . ARG A 1 91 ? -14.637 1.488 25.203 1.00 77.50 91 ARG A O 1
ATOM 718 N N . LYS A 1 92 ? -16.467 0.546 24.290 1.00 83.12 92 LYS A N 1
ATOM 719 C CA . LYS A 1 92 ? -16.107 -0.855 24.590 1.00 83.12 92 LYS A CA 1
ATOM 720 C C . LYS A 1 92 ? -15.132 -1.447 23.567 1.00 83.12 92 LYS A C 1
ATOM 722 O O . LYS A 1 92 ? -14.428 -2.407 23.872 1.00 83.12 92 LYS A O 1
ATOM 727 N N . LEU A 1 93 ? -15.064 -0.877 22.364 1.00 81.12 93 LEU A N 1
ATOM 728 C CA . LEU A 1 93 ? -14.133 -1.302 21.320 1.00 81.12 93 LEU A CA 1
ATOM 729 C C . LEU A 1 93 ? -12.709 -0.845 21.673 1.00 81.12 93 LEU A C 1
ATOM 731 O O . LEU A 1 93 ? -12.415 0.351 21.652 1.00 81.12 93 LEU A O 1
ATOM 735 N N . GLY A 1 94 ? -11.834 -1.802 21.987 1.00 82.06 94 GLY A N 1
ATOM 736 C CA . GLY A 1 94 ? -10.439 -1.566 22.376 1.00 82.06 94 GLY A CA 1
ATOM 737 C C . GLY A 1 94 ? -9.416 -1.741 21.246 1.00 82.06 94 GLY A C 1
ATOM 738 O O . GLY A 1 94 ? -9.758 -1.901 20.078 1.00 82.06 94 GLY A O 1
ATOM 739 N N . LEU A 1 95 ? -8.130 -1.771 21.609 1.00 81.56 95 LEU A N 1
ATOM 740 C CA . LEU A 1 95 ? -6.998 -1.936 20.678 1.00 81.56 95 LEU A CA 1
ATOM 741 C C . LEU A 1 95 ? -7.053 -3.230 19.851 1.00 81.56 95 LEU A C 1
ATOM 743 O O . LEU A 1 95 ? -6.704 -3.217 18.675 1.00 81.56 95 LEU A O 1
ATOM 747 N N . LYS A 1 96 ? -7.553 -4.333 20.429 1.00 86.12 96 LYS A N 1
ATOM 748 C CA . LYS A 1 96 ? -7.702 -5.621 19.724 1.00 86.12 96 LYS A CA 1
ATOM 749 C C . LYS A 1 96 ? -8.588 -5.508 18.477 1.00 86.12 96 LYS A C 1
ATOM 751 O O . LYS A 1 96 ? -8.365 -6.227 17.512 1.00 86.12 96 LYS A O 1
ATOM 756 N N . TYR A 1 97 ? -9.578 -4.614 18.491 1.00 86.62 97 TYR A N 1
ATOM 757 C CA . TYR A 1 97 ? -10.443 -4.362 17.339 1.00 86.62 97 TYR A CA 1
ATOM 758 C C . TYR A 1 97 ? -9.684 -3.654 16.210 1.00 86.62 97 TYR A C 1
ATOM 760 O O . TYR A 1 97 ? -9.728 -4.112 15.074 1.00 86.62 97 TYR A O 1
ATOM 768 N N . ALA A 1 98 ? -8.918 -2.605 16.527 1.00 85.00 98 ALA A N 1
ATOM 769 C CA . ALA A 1 98 ? -8.103 -1.914 15.527 1.00 85.00 98 ALA A CA 1
ATOM 770 C C . ALA A 1 98 ? -6.999 -2.808 14.947 1.00 85.00 98 ALA A C 1
ATOM 772 O O . ALA A 1 98 ? -6.769 -2.777 13.744 1.00 85.00 98 ALA A O 1
ATOM 773 N N . ALA A 1 99 ? -6.376 -3.665 15.763 1.00 86.12 99 ALA A N 1
ATOM 774 C CA . ALA A 1 99 ? -5.418 -4.653 15.267 1.00 86.12 99 ALA A CA 1
ATOM 775 C C . ALA A 1 99 ? -6.072 -5.662 14.303 1.00 86.12 99 ALA A C 1
ATOM 777 O O . ALA A 1 99 ? -5.501 -5.968 13.260 1.00 86.12 99 ALA A O 1
ATOM 778 N N . LYS A 1 100 ? -7.289 -6.141 14.607 1.00 89.81 100 LYS A N 1
ATOM 779 C CA . LYS A 1 100 ? -8.058 -7.006 13.695 1.00 89.81 100 LYS A CA 1
ATOM 780 C C . LYS A 1 100 ? -8.428 -6.296 12.393 1.00 89.81 100 LYS A C 1
ATOM 782 O O . LYS A 1 100 ? -8.317 -6.909 11.339 1.00 89.81 100 LYS A O 1
ATOM 787 N N . LEU A 1 101 ? -8.837 -5.026 12.456 1.00 88.69 101 LEU A N 1
ATOM 788 C CA . LEU A 1 101 ? -9.121 -4.222 11.264 1.00 88.69 101 LEU A CA 1
ATOM 789 C C . LEU A 1 101 ? -7.882 -4.073 10.388 1.00 88.69 101 LEU A C 1
ATOM 791 O O . LEU A 1 101 ? -7.950 -4.378 9.205 1.00 88.69 101 LEU A O 1
ATOM 795 N N . LEU A 1 102 ? -6.744 -3.679 10.965 1.00 88.00 102 LEU A N 1
ATOM 796 C CA . LEU A 1 102 ? -5.485 -3.595 10.224 1.00 88.00 102 LEU A CA 1
ATOM 797 C C . LEU A 1 102 ? -5.106 -4.945 9.613 1.00 88.00 102 LEU A C 1
ATOM 799 O O . LEU A 1 102 ? -4.770 -5.004 8.436 1.00 88.00 102 LEU A O 1
ATOM 803 N N . GLY A 1 103 ? -5.238 -6.036 10.372 1.00 89.75 103 GLY A N 1
ATOM 804 C CA . GLY A 1 103 ? -5.040 -7.389 9.854 1.00 89.75 103 GLY A CA 1
ATOM 805 C C . GLY A 1 103 ? -5.950 -7.713 8.664 1.00 89.75 103 GLY A C 1
ATOM 806 O O . GLY A 1 103 ? -5.486 -8.291 7.686 1.00 89.75 103 GLY A O 1
ATOM 807 N N . ALA A 1 104 ? -7.217 -7.291 8.699 1.00 90.25 104 ALA A N 1
ATOM 808 C CA . ALA A 1 104 ? -8.149 -7.462 7.585 1.00 90.25 104 ALA A CA 1
ATOM 809 C C . ALA A 1 104 ? -7.747 -6.634 6.352 1.00 90.25 104 ALA A C 1
ATOM 811 O O . ALA A 1 104 ? -7.829 -7.140 5.234 1.00 90.25 104 ALA A O 1
ATOM 812 N N . VAL A 1 105 ? -7.255 -5.403 6.540 1.00 89.25 105 VAL A N 1
ATOM 813 C CA . VAL A 1 105 ? -6.713 -4.578 5.445 1.00 89.25 105 VAL A CA 1
ATOM 814 C C . VAL A 1 105 ? -5.491 -5.249 4.815 1.00 89.25 105 VAL A C 1
ATOM 816 O O . VAL A 1 105 ? -5.422 -5.363 3.592 1.00 89.25 105 VAL A O 1
ATOM 819 N N . PHE A 1 106 ? -4.569 -5.770 5.630 1.00 88.06 106 PHE A N 1
ATOM 820 C CA . PHE A 1 106 ? -3.415 -6.537 5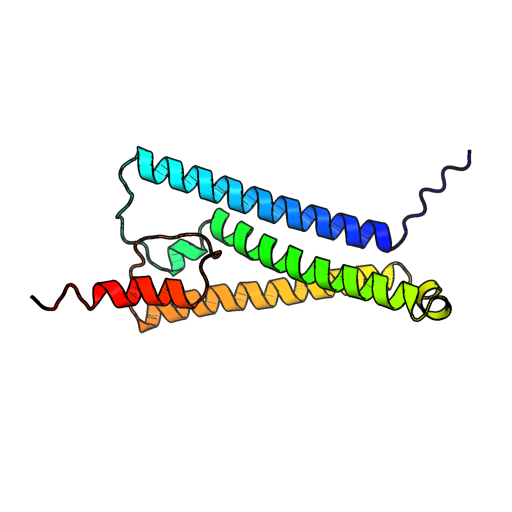.148 1.00 88.06 106 PHE A CA 1
ATOM 821 C C . PHE A 1 106 ? -3.829 -7.810 4.400 1.00 88.06 106 PHE A C 1
ATOM 823 O O . PHE A 1 106 ? -3.249 -8.141 3.368 1.00 88.06 106 PHE A O 1
ATOM 830 N N . PHE A 1 107 ? -4.849 -8.516 4.883 1.00 91.06 107 PHE A N 1
ATOM 831 C CA . PHE A 1 107 ? -5.357 -9.711 4.218 1.00 91.06 107 PHE A CA 1
ATOM 832 C C . PHE A 1 107 ? -5.998 -9.391 2.859 1.00 91.06 107 PHE A C 1
ATOM 834 O O . PHE A 1 107 ? -5.701 -10.052 1.863 1.00 91.06 107 PHE A O 1
ATOM 841 N N . PHE A 1 108 ? -6.817 -8.338 2.791 1.00 89.38 108 PHE A N 1
ATOM 842 C CA . PHE A 1 108 ? -7.377 -7.842 1.533 1.00 89.38 108 PHE A CA 1
ATOM 843 C C . PHE A 1 108 ? -6.272 -7.440 0.544 1.00 89.38 108 PHE A C 1
ATOM 845 O O . PHE A 1 108 ? -6.340 -7.780 -0.638 1.00 89.38 108 PHE A O 1
ATOM 852 N N . PHE A 1 109 ? -5.217 -6.789 1.041 1.00 86.88 109 PHE A N 1
ATOM 853 C CA . PHE A 1 109 ? -4.023 -6.466 0.265 1.00 86.88 109 PHE A CA 1
ATOM 854 C C . PHE A 1 109 ? -3.364 -7.719 -0.334 1.00 86.88 109 PHE A C 1
ATOM 856 O O . PHE A 1 109 ? -3.088 -7.738 -1.535 1.00 86.88 109 PHE A O 1
ATOM 863 N N . LEU A 1 110 ? -3.146 -8.774 0.460 1.00 89.06 110 LEU A N 1
ATOM 864 C CA . LEU A 1 110 ? -2.533 -10.007 -0.041 1.00 89.06 110 LEU A CA 1
ATOM 865 C C . LEU A 1 110 ? -3.360 -10.612 -1.177 1.00 89.06 110 LEU A C 1
ATOM 867 O O . LEU A 1 110 ? -2.806 -10.904 -2.237 1.00 89.06 110 LEU A O 1
ATOM 871 N N . ILE A 1 111 ? -4.680 -10.707 -1.011 1.00 91.25 111 ILE A N 1
ATOM 872 C CA . ILE A 1 111 ? -5.574 -11.233 -2.053 1.00 91.25 111 ILE A CA 1
AT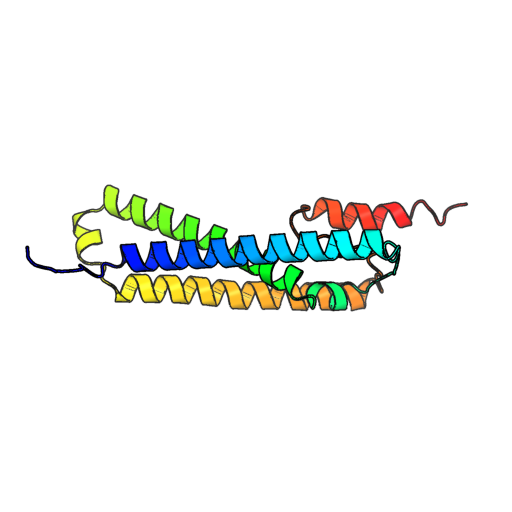OM 873 C C . ILE A 1 111 ? -5.498 -10.381 -3.324 1.00 91.25 111 ILE A C 1
ATOM 875 O O . ILE A 1 111 ? -5.329 -10.914 -4.421 1.00 91.25 111 ILE A O 1
ATOM 879 N N . SER A 1 112 ? -5.593 -9.059 -3.184 1.00 88.00 112 SER A N 1
ATOM 880 C CA . SER A 1 112 ? -5.558 -8.132 -4.317 1.00 88.00 112 SER A CA 1
ATOM 881 C C . SER A 1 112 ? -4.219 -8.179 -5.065 1.00 88.00 112 SER A C 1
ATOM 883 O O . SER A 1 112 ? -4.190 -8.197 -6.298 1.00 88.00 112 SER A O 1
ATOM 885 N N . SER A 1 113 ? -3.101 -8.283 -4.338 1.00 86.44 113 SER A N 1
ATOM 886 C CA . SER A 1 113 ? -1.773 -8.404 -4.947 1.00 86.44 113 SER A CA 1
ATOM 887 C C . SER A 1 113 ? -1.635 -9.690 -5.767 1.00 86.44 113 SER A C 1
ATOM 889 O O . SER A 1 113 ? -1.184 -9.638 -6.911 1.00 86.44 113 SER A O 1
ATOM 891 N N . VAL A 1 114 ? -2.105 -10.827 -5.240 1.00 89.38 114 VAL A N 1
ATOM 892 C CA . VAL A 1 114 ? -2.112 -12.105 -5.964 1.00 89.38 114 VAL A CA 1
ATOM 893 C C . VAL A 1 114 ? -2.994 -12.006 -7.206 1.00 89.38 114 VAL A C 1
ATOM 895 O O . VAL A 1 114 ? -2.562 -12.402 -8.286 1.00 89.38 114 VAL A O 1
ATOM 898 N N . ALA A 1 115 ? -4.186 -11.413 -7.096 1.00 88.06 115 ALA A N 1
ATOM 899 C CA . ALA A 1 115 ? -5.079 -11.221 -8.237 1.00 88.06 115 ALA A CA 1
ATOM 900 C C . ALA A 1 115 ? -4.430 -10.381 -9.351 1.00 88.06 115 ALA A C 1
ATOM 902 O O . ALA A 1 115 ? -4.579 -10.707 -10.530 1.00 88.06 115 ALA A O 1
ATOM 903 N N . MET A 1 116 ? -3.670 -9.339 -8.996 1.00 84.12 116 MET A N 1
ATOM 904 C CA . MET A 1 116 ? -2.919 -8.526 -9.956 1.00 84.12 116 MET A CA 1
ATOM 905 C C . MET A 1 116 ? -1.833 -9.344 -10.672 1.00 84.12 116 MET A C 1
ATOM 907 O O . MET A 1 116 ? -1.746 -9.285 -11.902 1.00 84.12 116 MET A O 1
ATOM 911 N N . TYR A 1 117 ? -1.038 -10.132 -9.940 1.00 85.00 117 TYR A N 1
ATOM 912 C CA . TYR A 1 117 ? -0.009 -10.991 -10.538 1.00 85.00 117 TYR A CA 1
ATOM 913 C C . TYR A 1 117 ? -0.618 -12.062 -11.445 1.00 85.00 117 TYR A C 1
ATOM 915 O O . TYR A 1 117 ? -0.206 -12.192 -12.595 1.00 85.00 117 TYR A O 1
ATOM 923 N N . VAL A 1 118 ? -1.640 -12.777 -10.968 1.00 87.94 118 VAL A N 1
ATOM 924 C CA . VAL A 1 118 ? -2.322 -13.824 -11.743 1.00 87.94 118 VAL A CA 1
ATOM 925 C C . VAL A 1 118 ? -2.936 -13.242 -13.012 1.00 87.94 118 VAL A C 1
ATOM 927 O O . VAL A 1 118 ? -2.732 -13.788 -14.091 1.00 87.94 118 VAL A O 1
ATOM 930 N N . SER A 1 119 ? -3.619 -12.098 -12.911 1.00 83.38 119 SER A N 1
ATOM 931 C CA . SER A 1 119 ? -4.184 -11.427 -14.087 1.00 83.38 119 SER A CA 1
ATOM 932 C C . SER A 1 119 ? -3.089 -11.088 -15.097 1.00 83.38 119 SER A C 1
ATOM 934 O O . SER A 1 119 ? -3.236 -11.376 -16.278 1.00 83.38 119 SER A O 1
ATOM 936 N N . SER A 1 120 ? -1.969 -10.531 -14.635 1.00 79.56 120 SER A N 1
ATOM 937 C CA . SER A 1 120 ? -0.854 -10.123 -15.500 1.00 79.56 120 SER A CA 1
ATOM 938 C C . SER A 1 120 ? -0.163 -11.309 -16.176 1.00 79.56 120 SER A C 1
ATOM 940 O O . SER A 1 120 ? 0.230 -11.202 -17.334 1.00 79.56 120 SER A O 1
ATOM 942 N N . TYR A 1 121 ? -0.056 -12.443 -15.481 1.00 82.69 121 TYR A N 1
ATOM 943 C CA . TYR A 1 121 ? 0.456 -13.693 -16.042 1.00 82.69 121 TYR A CA 1
ATOM 944 C C . TYR A 1 121 ? -0.488 -14.268 -17.109 1.00 82.69 121 TYR A C 1
ATOM 946 O O . TYR A 1 121 ? -0.053 -14.627 -18.202 1.00 82.69 121 TYR A O 1
ATOM 954 N N . LEU A 1 122 ? -1.796 -14.291 -16.827 1.00 82.88 122 LEU A N 1
ATOM 955 C CA . LEU A 1 122 ? -2.805 -14.761 -17.781 1.00 82.88 122 LEU A CA 1
ATOM 956 C C . LEU A 1 122 ? -2.859 -13.883 -19.039 1.00 82.88 122 LEU A C 1
ATOM 958 O O . LEU A 1 122 ? -2.996 -14.410 -20.140 1.00 82.88 122 LEU A O 1
ATOM 962 N N . TYR A 1 123 ? -2.705 -12.562 -18.902 1.00 76.88 123 TYR A N 1
ATOM 963 C CA . TYR A 1 123 ? -2.649 -11.652 -20.051 1.00 76.88 123 TYR A CA 1
ATOM 964 C C . TYR A 1 123 ? -1.483 -11.967 -20.994 1.00 76.88 123 TYR A C 1
ATOM 966 O O . TYR A 1 123 ? -1.674 -11.966 -22.210 1.00 76.88 123 TYR A O 1
ATOM 974 N N . ASP A 1 124 ? -0.300 -12.259 -20.448 1.00 75.69 124 ASP A N 1
ATOM 975 C CA . ASP A 1 124 ? 0.883 -12.612 -21.241 1.00 75.69 124 ASP A CA 1
ATOM 976 C C . ASP A 1 124 ? 0.665 -13.939 -21.988 1.00 75.69 124 ASP A C 1
ATOM 978 O O . ASP A 1 124 ? 0.928 -14.029 -23.187 1.00 75.69 124 ASP A O 1
ATOM 982 N N . SER A 1 125 ? 0.068 -14.928 -21.311 1.00 78.31 125 SER A N 1
ATOM 983 C CA . SER A 1 125 ? -0.225 -16.246 -21.888 1.00 78.31 125 SER A CA 1
ATOM 984 C C . SER A 1 125 ? -1.267 -16.221 -23.011 1.00 78.31 125 SER A C 1
ATOM 986 O O . SER A 1 125 ? -1.193 -17.062 -23.903 1.00 78.31 125 SER A O 1
ATOM 988 N N . ILE A 1 126 ? -2.264 -15.330 -22.951 1.00 73.44 126 ILE A N 1
ATOM 989 C CA . ILE A 1 126 ? -3.385 -15.316 -23.909 1.00 73.44 126 ILE A CA 1
ATOM 990 C C . ILE A 1 126 ? -3.081 -14.427 -25.118 1.00 73.44 126 ILE A C 1
ATOM 992 O O . ILE A 1 126 ? -3.426 -14.784 -26.241 1.00 73.44 126 ILE A O 1
ATOM 996 N N . TYR A 1 127 ? -2.453 -13.269 -24.903 1.00 67.38 127 TYR A N 1
ATOM 997 C CA . TYR A 1 127 ? -2.309 -12.251 -25.947 1.00 67.38 127 TYR A CA 1
ATOM 998 C C . TYR A 1 127 ? -0.889 -12.122 -26.503 1.00 67.38 127 TYR A C 1
ATOM 1000 O O . TYR A 1 127 ? -0.697 -11.361 -27.451 1.00 67.38 127 TYR A O 1
ATOM 1008 N N . GLY A 1 128 ? 0.114 -12.797 -25.918 1.00 61.75 128 GLY A N 1
ATOM 1009 C CA . GLY A 1 128 ? 1.524 -12.605 -26.295 1.00 61.75 128 GLY A CA 1
ATOM 1010 C C . GLY A 1 128 ? 1.941 -11.125 -26.264 1.00 61.75 128 GLY A C 1
ATOM 1011 O O . GLY A 1 128 ? 2.744 -10.668 -27.076 1.00 61.75 128 GLY A O 1
ATOM 1012 N N . GLY A 1 129 ? 1.285 -10.341 -25.402 1.00 55.31 129 GLY A N 1
ATOM 1013 C CA . GLY A 1 129 ? 1.117 -8.906 -25.586 1.00 55.31 129 GLY A CA 1
ATOM 1014 C C . GLY A 1 129 ? 2.301 -8.091 -25.084 1.00 55.31 129 GLY A C 1
ATOM 1015 O O . GLY A 1 129 ? 2.453 -7.856 -23.885 1.00 55.31 129 GLY A O 1
ATOM 1016 N N . TYR A 1 130 ? 3.094 -7.564 -26.014 1.00 54.97 130 TYR A N 1
ATOM 1017 C CA . TYR A 1 130 ? 4.074 -6.524 -25.723 1.00 54.97 130 TYR A CA 1
ATOM 1018 C C . TYR A 1 130 ? 3.374 -5.192 -25.425 1.00 54.97 130 TYR A C 1
ATOM 1020 O O . TYR A 1 130 ? 2.793 -4.557 -26.306 1.00 54.97 130 TYR A O 1
ATOM 1028 N N . THR A 1 131 ? 3.475 -4.720 -24.187 1.00 56.78 131 THR A N 1
ATOM 1029 C CA . THR A 1 131 ? 3.045 -3.372 -23.806 1.00 56.78 131 THR A CA 1
ATOM 1030 C C . THR A 1 131 ? 4.196 -2.388 -23.996 1.00 56.78 131 THR A C 1
ATOM 1032 O O . THR A 1 131 ? 5.296 -2.573 -23.475 1.00 56.78 131 THR A O 1
ATOM 1035 N N . ARG A 1 132 ? 3.963 -1.309 -24.752 1.00 46.56 132 ARG A N 1
ATOM 1036 C CA . ARG A 1 132 ? 4.996 -0.288 -25.015 1.00 46.56 132 ARG A CA 1
ATOM 1037 C C . ARG A 1 132 ? 5.236 0.671 -23.852 1.00 46.56 132 ARG A C 1
ATOM 1039 O O . ARG A 1 132 ? 6.113 1.514 -23.957 1.00 46.56 132 ARG A O 1
ATOM 1046 N N . MET A 1 133 ? 4.491 0.566 -22.751 1.00 53.22 133 MET A N 1
ATOM 1047 C CA . MET A 1 133 ? 4.680 1.458 -21.614 1.00 53.22 133 MET A CA 1
ATOM 1048 C C . MET A 1 133 ? 4.065 0.905 -20.331 1.00 53.22 133 MET A C 1
ATOM 1050 O O . MET A 1 133 ? 2.851 0.750 -20.215 1.00 53.22 133 MET A O 1
ATOM 1054 N N . CYS A 1 134 ? 4.925 0.723 -19.337 1.00 54.97 134 CYS A N 1
ATOM 1055 C CA . CYS A 1 134 ? 4.586 0.521 -17.936 1.00 54.97 134 CYS A CA 1
ATOM 1056 C C . CYS A 1 134 ? 4.145 1.830 -17.288 1.00 54.97 134 CYS A C 1
ATOM 1058 O O . CYS A 1 134 ? 4.745 2.316 -16.329 1.00 54.97 134 CYS A O 1
ATOM 1060 N N . LEU A 1 135 ? 3.130 2.475 -17.862 1.00 52.41 135 LEU A N 1
ATOM 1061 C CA . LEU A 1 135 ? 2.551 3.654 -17.244 1.00 52.41 135 LEU A CA 1
ATOM 1062 C C . LEU A 1 135 ? 1.758 3.183 -16.026 1.00 52.41 135 LEU A C 1
ATOM 1064 O O . LEU A 1 135 ? 0.708 2.567 -16.173 1.00 52.41 135 LEU A O 1
ATOM 1068 N N . GLY A 1 136 ? 2.307 3.454 -14.837 1.00 44.50 136 GLY A N 1
ATOM 1069 C CA . GLY A 1 136 ? 1.688 3.161 -13.545 1.00 44.50 136 GLY A CA 1
ATOM 1070 C C . GLY A 1 136 ? 0.169 3.369 -13.536 1.00 44.50 136 GLY A C 1
ATOM 1071 O O . GLY A 1 136 ? -0.347 4.294 -14.159 1.00 44.50 136 GLY A O 1
ATOM 1072 N N . ALA A 1 137 ? -0.510 2.470 -12.826 1.00 41.91 137 ALA A N 1
ATOM 1073 C CA . ALA A 1 137 ? -1.941 2.167 -12.833 1.00 41.91 137 ALA A CA 1
ATOM 1074 C C . ALA A 1 137 ? -2.917 3.292 -12.404 1.00 41.91 137 ALA A C 1
ATOM 1076 O O . ALA A 1 137 ? -3.932 3.020 -11.772 1.00 41.91 137 ALA A O 1
ATOM 1077 N N . THR A 1 138 ? -2.664 4.555 -12.743 1.00 43.06 138 THR A N 1
ATOM 1078 C CA . THR A 1 138 ? -3.653 5.639 -12.603 1.00 43.06 138 THR A CA 1
ATOM 1079 C C . THR A 1 138 ? -4.531 5.815 -13.840 1.00 43.06 138 THR A C 1
ATOM 1081 O O . THR A 1 138 ? -5.486 6.586 -13.814 1.00 43.06 138 THR A O 1
ATOM 1084 N N . LEU A 1 139 ? -4.253 5.087 -14.921 1.00 39.94 139 LEU A N 1
ATOM 1085 C CA . LEU A 1 139 ? -5.092 5.087 -16.110 1.00 39.94 139 LEU A CA 1
ATOM 1086 C C . LEU A 1 139 ? -6.168 3.992 -15.968 1.00 39.94 139 LEU A C 1
ATOM 1088 O O . LEU A 1 139 ? -5.816 2.821 -15.817 1.00 39.94 139 LEU A O 1
ATOM 1092 N N . PRO A 1 140 ? -7.471 4.343 -15.978 1.00 36.09 140 PRO A N 1
ATOM 1093 C CA . PRO A 1 140 ? -8.561 3.391 -15.786 1.00 36.09 140 PRO A CA 1
ATOM 1094 C C . PRO A 1 140 ? -8.464 2.210 -16.763 1.00 36.09 140 PRO A C 1
ATOM 1096 O O . PRO A 1 140 ? -7.906 2.325 -17.854 1.00 36.09 140 PRO A O 1
ATOM 1099 N N . ARG A 1 141 ? -9.063 1.073 -16.390 1.00 42.06 141 ARG A N 1
ATOM 1100 C CA . ARG A 1 141 ? -9.137 -0.191 -17.161 1.00 42.06 141 ARG A CA 1
ATOM 1101 C C . ARG A 1 141 ? -9.439 -0.005 -18.666 1.00 42.06 141 ARG A C 1
ATOM 1103 O O . ARG A 1 141 ? -8.988 -0.792 -19.488 1.00 42.06 141 ARG A O 1
ATOM 1110 N N . TRP A 1 142 ? -10.129 1.077 -19.030 1.00 33.50 142 TRP A N 1
ATOM 1111 C CA . TRP A 1 142 ? -10.458 1.488 -20.401 1.00 33.50 142 TRP A CA 1
ATOM 1112 C C . TRP A 1 142 ? -9.288 2.028 -21.237 1.00 33.50 142 TRP A C 1
ATOM 1114 O O . TRP A 1 142 ? -9.330 1.967 -22.463 1.00 33.50 142 TRP A O 1
ATOM 1124 N N . THR A 1 143 ? -8.243 2.568 -20.616 1.00 40.81 143 THR A N 1
ATOM 1125 C CA . THR A 1 143 ? -7.085 3.143 -21.323 1.00 40.81 143 THR A CA 1
ATOM 1126 C C . THR A 1 143 ? -5.978 2.129 -21.599 1.00 40.81 143 THR A C 1
ATOM 1128 O O . THR A 1 143 ? -5.301 2.260 -22.613 1.00 40.81 143 THR A O 1
ATOM 1131 N N . ALA A 1 144 ? -5.860 1.068 -20.791 1.00 40.25 144 ALA A N 1
ATOM 1132 C CA . ALA A 1 144 ? -5.003 -0.076 -21.119 1.00 40.25 144 ALA A CA 1
ATOM 1133 C C . ALA A 1 144 ? -5.504 -0.804 -22.383 1.00 40.25 144 ALA A C 1
ATOM 1135 O O . ALA A 1 144 ? -4.718 -1.088 -23.284 1.00 40.25 144 ALA A O 1
ATOM 1136 N N . LEU A 1 145 ? -6.828 -0.984 -22.504 1.00 38.88 145 LEU A N 1
ATOM 1137 C CA . LEU A 1 145 ? -7.474 -1.465 -23.732 1.00 38.88 145 LEU A CA 1
ATOM 1138 C C . LEU A 1 145 ? -7.224 -0.522 -24.917 1.00 38.88 145 LEU A C 1
ATOM 1140 O O . LEU A 1 145 ? -6.914 -0.983 -26.006 1.00 38.88 145 LEU A O 1
ATOM 1144 N N . ARG A 1 146 ? -7.245 0.800 -24.704 1.00 36.44 146 ARG A N 1
ATOM 1145 C CA . ARG A 1 146 ? -7.032 1.789 -25.778 1.00 36.44 146 ARG A CA 1
ATOM 1146 C C . ARG A 1 146 ? -5.599 1.823 -26.339 1.00 36.44 146 ARG A C 1
ATOM 1148 O O . ARG A 1 146 ? -5.405 2.319 -27.446 1.00 36.44 146 ARG A O 1
ATOM 1155 N N . CYS A 1 147 ? -4.606 1.302 -25.613 1.00 41.38 147 CYS A N 1
ATOM 1156 C CA . CYS A 1 147 ? -3.246 1.101 -26.134 1.00 41.38 147 CYS A CA 1
ATOM 1157 C C . CYS A 1 147 ? -3.089 -0.227 -26.891 1.00 41.38 147 CYS A C 1
ATOM 1159 O O . CYS A 1 147 ? -2.286 -0.284 -27.819 1.00 41.38 147 CYS A O 1
ATOM 1161 N N . ALA A 1 148 ? -3.855 -1.264 -26.536 1.00 41.69 148 ALA A N 1
ATOM 1162 C CA . ALA A 1 148 ? -3.920 -2.501 -27.317 1.00 41.69 148 ALA A CA 1
ATOM 1163 C C . ALA A 1 148 ? -4.681 -2.286 -28.639 1.00 41.69 148 ALA A C 1
ATOM 1165 O O . ALA A 1 148 ? -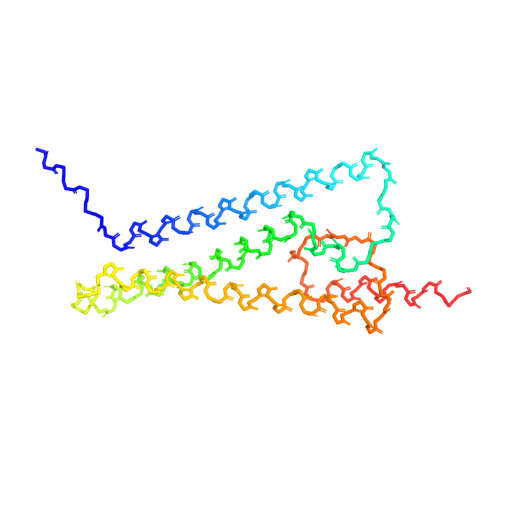4.232 -2.726 -29.693 1.00 41.69 148 ALA A O 1
ATOM 1166 N N . ASP A 1 149 ? -5.774 -1.521 -28.601 1.00 38.91 149 ASP A N 1
ATOM 1167 C CA . ASP A 1 149 ? -6.663 -1.314 -29.751 1.00 38.91 149 ASP A CA 1
ATOM 1168 C C . ASP A 1 149 ? -6.067 -0.379 -30.823 1.00 38.91 149 ASP A C 1
ATOM 1170 O O . ASP A 1 149 ? -6.338 -0.511 -32.014 1.00 38.91 149 ASP A O 1
ATOM 1174 N N . ARG A 1 150 ? -5.159 0.538 -30.446 1.00 39.97 150 ARG A N 1
ATOM 1175 C CA . ARG A 1 150 ? -4.497 1.428 -31.421 1.00 39.97 150 ARG A CA 1
ATOM 1176 C C . ARG A 1 150 ? -3.491 0.696 -32.329 1.00 39.97 150 ARG A C 1
ATOM 1178 O O . ARG A 1 150 ? -3.123 1.236 -33.367 1.00 39.97 150 ARG A O 1
ATOM 1185 N N . ASN A 1 151 ? -3.070 -0.523 -31.978 1.00 43.00 151 ASN A N 1
ATOM 1186 C CA . ASN A 1 151 ? -2.142 -1.309 -32.798 1.00 43.00 151 ASN A CA 1
ATOM 1187 C C . ASN A 1 151 ? -2.835 -2.210 -33.830 1.00 43.00 151 ASN A C 1
ATOM 1189 O O . ASN A 1 151 ? -2.183 -2.580 -34.801 1.00 43.00 151 ASN A O 1
ATOM 1193 N N . ASN A 1 152 ? -4.136 -2.499 -33.708 1.00 43.19 152 ASN A N 1
ATOM 1194 C CA . ASN A 1 152 ? -4.872 -3.183 -34.784 1.00 43.19 152 ASN A CA 1
ATOM 1195 C C . ASN A 1 152 ? -5.185 -2.252 -35.970 1.00 43.19 152 ASN A C 1
ATOM 1197 O O . ASN A 1 152 ? -5.499 -2.729 -37.054 1.00 43.19 152 ASN A O 1
ATOM 1201 N N . ALA A 1 153 ? -5.043 -0.934 -35.799 1.00 37.78 153 ALA A N 1
ATOM 1202 C CA . ALA A 1 153 ? -5.220 0.042 -36.873 1.00 37.78 153 ALA A CA 1
ATOM 1203 C C . ALA A 1 153 ? -3.959 0.266 -37.736 1.00 37.78 153 ALA A C 1
ATOM 1205 O O . ALA A 1 153 ? -4.047 0.936 -38.758 1.00 37.78 153 ALA A O 1
ATOM 1206 N N . PHE A 1 154 ? -2.794 -0.273 -37.349 1.00 40.97 154 PHE A N 1
ATOM 1207 C CA . PHE A 1 154 ? -1.526 -0.062 -38.070 1.00 40.97 154 PHE A CA 1
ATOM 1208 C C . PHE A 1 154 ? -1.022 -1.284 -38.859 1.00 40.97 154 PHE A C 1
ATOM 1210 O O . PHE A 1 154 ? 0.009 -1.182 -39.513 1.00 40.97 154 PHE A O 1
ATOM 1217 N N . TYR A 1 155 ? -1.755 -2.404 -38.850 1.00 42.31 155 TYR A N 1
ATOM 1218 C CA . TYR A 1 155 ? -1.491 -3.577 -39.707 1.00 42.31 155 TYR A CA 1
ATOM 1219 C C . TYR A 1 155 ? -2.510 -3.726 -40.854 1.00 42.31 155 TYR A C 1
ATOM 1221 O O . TYR A 1 155 ? -2.663 -4.809 -41.410 1.00 42.31 155 TYR A O 1
ATOM 1229 N N . ALA A 1 156 ? -3.217 -2.647 -41.199 1.00 33.88 156 ALA A N 1
ATOM 1230 C CA . ALA A 1 156 ? -4.146 -2.588 -42.326 1.00 33.88 156 ALA A CA 1
ATOM 1231 C C . ALA A 1 156 ? -3.733 -1.503 -43.335 1.00 33.88 156 ALA A C 1
ATOM 1233 O O . ALA A 1 156 ? -4.551 -0.657 -43.681 1.00 33.88 156 ALA A O 1
ATOM 1234 N N . VAL A 1 157 ? -2.464 -1.511 -43.762 1.00 35.03 157 VAL A N 1
ATOM 1235 C CA . VAL A 1 157 ? -1.988 -0.957 -45.046 1.00 35.03 157 VAL A CA 1
ATOM 1236 C C . VAL A 1 157 ? -0.804 -1.793 -45.512 1.00 35.03 157 VAL A C 1
ATOM 1238 O O . VAL A 1 157 ? 0.118 -1.983 -44.688 1.00 35.03 157 VAL A O 1
#

Sequence (157 aa):
MEKSLRIRKEMLIVAGLCFADNCFGFGTLLTNIYRIALIVTGLHSTPTTAWKCVLLPHIFLNNIGAQMTAVMNMVLSVDRYIAIAYPLHYRKLGLKYAAKLLGAVFFFFLISSVAMYVSSYLYDSIYGGYTRMCLGATLPRWTALRCADRNNAFYAV

Radius of gyration: 21.01 Å; chains: 1; bounding box: 42×34×79 Å

InterPro domains:
  IPR000276 G protein-coupled receptor, rhodopsin-like [PS00237] (68-84)
  IPR017452 GPCR, rhodopsin-like, 7TM [PS50262] (1-157)
  IPR019424 Serpentine type 7TM GPCR chemoreceptor Srsx [PF10320] (2-123)
  IPR047130 Serpentine type 7TM GPCR chemoreceptor Srsx, nematodes [PTHR23360] (2-124)

Secondary structure (DSSP, 8-state):
--------HHHHHHHHHHHHHHHHHHHHHHHHHHHHHHHHTT-TT--EEHHHHHTSHHHHHHHHHHHHHHHHHHHHHHHHHHHHH-HHHHTT--HHHHHHHHHHHHHHHHHHHHHHHHHHHHHHHHH--EES----TTS-HHHHHHHHHTTTTSS--